Protein AF-A0AAU9HID8-F1 (afdb_monomer_lite)

Secondary structure (DSSP, 8-state):
--GGGS--EEEEEEEEE---HHHHHHHHHHHHHHHHTTTEEEEEEE-SSEEEEEEEESSTT----HHHHHHHHHHHHT-TTEEEEEEPPPEETTT--

Structure (mmCIF, N/CA/C/O backbone):
data_AF-A0AAU9HID8-F1
#
_entry.id   AF-A0AAU9HID8-F1
#
loop_
_atom_site.group_PDB
_atom_site.id
_atom_site.type_symbol
_atom_site.label_atom_id
_atom_site.label_alt_id
_atom_site.label_comp_id
_atom_site.label_asym_id
_atom_site.label_entity_id
_atom_site.label_seq_id
_atom_site.pdbx_PDB_ins_code
_atom_site.Cartn_x
_atom_site.Cartn_y
_atom_site.Cartn_z
_atom_site.occupancy
_atom_site.B_iso_or_equiv
_atom_site.auth_seq_id
_atom_site.auth_comp_id
_atom_site.auth_asym_id
_atom_site.auth_atom_id
_atom_site.pdbx_PDB_model_num
ATOM 1 N N . MET A 1 1 ? -17.241 12.293 24.761 1.00 43.69 1 MET A N 1
ATOM 2 C CA . MET A 1 1 ? -17.291 11.557 23.482 1.00 43.69 1 MET A CA 1
ATOM 3 C C . MET A 1 1 ? -15.945 10.889 23.326 1.00 43.69 1 MET A C 1
ATOM 5 O O . MET A 1 1 ? -14.950 11.601 23.320 1.00 43.69 1 MET A O 1
ATOM 9 N N . TYR A 1 2 ? -15.912 9.558 23.352 1.00 49.06 2 TYR A N 1
ATOM 10 C CA . TYR A 1 2 ? -14.686 8.773 23.235 1.00 49.06 2 TYR A CA 1
ATOM 11 C C . TYR A 1 2 ? -14.239 8.806 21.768 1.00 49.06 2 TYR A C 1
ATOM 13 O O . TYR A 1 2 ? -14.894 8.223 20.912 1.00 49.06 2 TYR A O 1
ATOM 21 N N . LEU A 1 3 ? -13.184 9.570 21.476 1.00 51.88 3 LEU A N 1
ATOM 22 C CA . LEU A 1 3 ? -12.608 9.711 20.130 1.00 51.88 3 LEU A CA 1
ATOM 23 C C . LEU A 1 3 ? -12.064 8.377 19.579 1.00 51.88 3 LEU A C 1
ATOM 25 O O . LEU A 1 3 ? -11.998 8.205 18.368 1.00 51.88 3 LEU A O 1
ATOM 29 N N . ASP A 1 4 ? -11.775 7.414 20.456 1.00 53.97 4 ASP A N 1
ATOM 30 C CA . ASP A 1 4 ? -11.190 6.118 20.093 1.00 53.97 4 ASP A CA 1
ATOM 31 C C . ASP A 1 4 ? -12.179 5.127 19.446 1.00 53.97 4 ASP A C 1
ATOM 33 O O . ASP A 1 4 ? -11.760 4.105 18.914 1.00 53.97 4 ASP A O 1
ATOM 37 N N . GLU A 1 5 ? -13.491 5.397 19.468 1.00 52.62 5 GLU A N 1
ATOM 38 C CA . GLU A 1 5 ? -14.509 4.476 18.922 1.00 52.62 5 GLU A CA 1
ATOM 39 C C . GLU A 1 5 ? -14.760 4.646 17.411 1.00 52.62 5 GLU A C 1
ATOM 41 O O . GLU A 1 5 ? -15.468 3.839 16.808 1.00 52.62 5 GLU A O 1
ATOM 46 N N . PHE A 1 6 ? -14.176 5.676 16.783 1.00 61.47 6 PHE A N 1
ATOM 47 C CA . PHE A 1 6 ? -14.397 6.002 15.365 1.00 61.47 6 PHE A CA 1
ATOM 48 C C . PHE A 1 6 ? -13.109 6.236 14.562 1.00 61.47 6 PHE A C 1
ATOM 50 O O . PHE A 1 6 ? -13.192 6.560 13.375 1.00 61.47 6 PHE A O 1
ATOM 57 N N . ALA A 1 7 ? -11.937 6.081 15.183 1.00 69.19 7 ALA A N 1
ATOM 58 C CA . ALA A 1 7 ? -10.659 6.217 14.496 1.00 69.19 7 ALA A CA 1
ATOM 59 C C . ALA A 1 7 ? -10.498 5.089 13.464 1.00 69.19 7 ALA A C 1
ATOM 61 O O . ALA A 1 7 ? -10.507 3.902 13.799 1.00 69.19 7 ALA A O 1
ATOM 62 N N . ILE A 1 8 ? -10.357 5.464 12.193 1.00 83.38 8 ILE A N 1
ATOM 63 C CA . ILE A 1 8 ? -9.995 4.539 11.119 1.00 83.38 8 ILE A CA 1
ATOM 64 C C . ILE A 1 8 ? -8.484 4.622 11.005 1.00 83.38 8 ILE A C 1
ATOM 66 O O . ILE A 1 8 ? -7.960 5.616 10.510 1.00 83.38 8 ILE A O 1
ATOM 70 N N . LEU A 1 9 ? -7.775 3.606 11.487 1.00 91.56 9 LEU A N 1
ATOM 71 C CA . LEU A 1 9 ? -6.326 3.583 11.363 1.00 91.56 9 LEU A CA 1
ATOM 72 C C . LEU A 1 9 ? -5.928 3.115 9.965 1.00 91.56 9 LEU A C 1
ATOM 74 O O . LEU A 1 9 ? -6.445 2.124 9.441 1.00 91.56 9 LEU A O 1
ATOM 78 N N . GLY A 1 10 ? -4.976 3.826 9.384 1.00 94.06 10 GLY A N 1
ATOM 79 C CA . GLY A 1 10 ? -4.290 3.461 8.156 1.00 94.06 10 GLY A CA 1
ATOM 80 C C . GLY A 1 10 ? -2.793 3.668 8.302 1.00 94.06 10 GLY A C 1
ATOM 81 O O . GLY A 1 10 ? -2.301 3.983 9.383 1.00 94.06 10 GLY A O 1
ATOM 82 N N . PHE A 1 11 ? -2.055 3.468 7.225 1.00 96.00 11 PHE A N 1
ATOM 83 C CA . PHE A 1 11 ? -0.627 3.749 7.175 1.00 96.00 11 PHE A CA 1
ATOM 84 C C . PHE A 1 11 ? -0.245 4.261 5.795 1.00 96.00 11 PHE A C 1
ATOM 86 O O . PHE A 1 11 ? -0.886 3.956 4.790 1.00 96.00 11 PHE A O 1
ATOM 93 N N . GLU A 1 12 ? 0.832 5.025 5.758 1.00 96.50 12 GLU A N 1
ATOM 94 C CA . GLU A 1 12 ? 1.420 5.536 4.531 1.00 96.50 12 GLU A CA 1
ATOM 95 C C . GLU A 1 12 ? 2.543 4.620 4.080 1.00 96.50 12 GLU A C 1
ATOM 97 O O . GLU A 1 12 ? 3.240 4.013 4.897 1.00 96.50 12 GLU A O 1
ATOM 102 N N . PHE A 1 13 ? 2.774 4.583 2.777 1.00 97.44 13 PHE A N 1
ATOM 103 C CA . PHE A 1 13 ? 4.033 4.112 2.235 1.00 97.44 13 PHE A CA 1
ATOM 104 C C . PHE A 1 13 ? 4.551 5.066 1.166 1.00 97.44 13 PHE A C 1
ATOM 106 O O . PHE A 1 13 ? 3.790 5.760 0.487 1.00 97.44 13 PHE A O 1
ATOM 113 N N . THR A 1 14 ? 5.868 5.062 1.004 1.00 97.94 14 THR A N 1
ATOM 114 C CA . THR A 1 14 ? 6.560 5.696 -0.112 1.00 97.94 14 THR A CA 1
ATOM 115 C C . THR A 1 14 ? 7.657 4.765 -0.608 1.00 97.94 14 THR A C 1
ATOM 117 O O . THR A 1 14 ? 8.274 4.030 0.167 1.00 97.94 14 THR A O 1
ATOM 120 N N . CYS A 1 15 ? 7.894 4.761 -1.913 1.00 97.69 15 CYS A N 1
ATOM 121 C CA . CYS A 1 15 ? 9.017 4.061 -2.510 1.00 97.69 15 CYS A CA 1
ATOM 122 C C . CYS A 1 15 ? 9.472 4.748 -3.797 1.00 97.69 15 CYS A C 1
ATOM 124 O O . CYS A 1 15 ? 8.740 5.513 -4.431 1.00 97.69 15 CYS A O 1
ATOM 126 N N . ASN A 1 16 ? 10.705 4.447 -4.183 1.00 98.12 16 ASN A N 1
ATOM 127 C CA . ASN A 1 16 ? 11.233 4.775 -5.492 1.00 98.12 16 ASN A CA 1
ATOM 128 C C . ASN A 1 16 ? 10.998 3.602 -6.438 1.00 98.12 16 ASN A C 1
ATOM 130 O O . ASN A 1 16 ? 11.151 2.440 -6.053 1.00 98.12 16 ASN A O 1
ATOM 134 N N . LEU A 1 17 ? 10.713 3.932 -7.689 1.00 96.25 17 LEU A N 1
ATOM 135 C CA . LEU A 1 17 ? 10.529 2.996 -8.782 1.00 96.25 17 LEU A CA 1
ATOM 136 C C . LEU A 1 17 ? 11.625 3.199 -9.829 1.00 96.25 17 LEU A C 1
ATOM 138 O O . LEU A 1 17 ? 12.137 4.300 -10.031 1.00 96.25 17 LEU A O 1
ATOM 14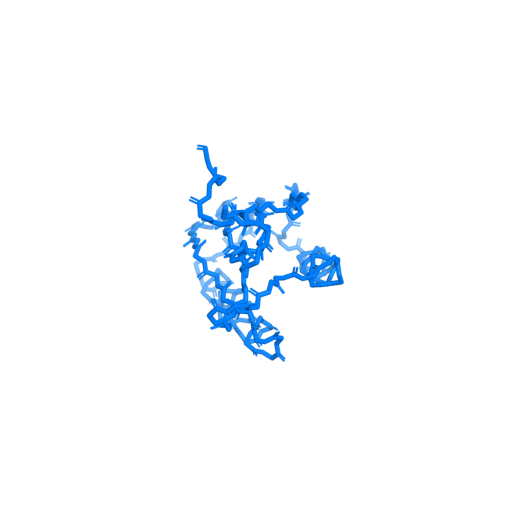2 N N . ASN A 1 18 ? 12.000 2.111 -10.483 1.00 96.00 18 ASN A N 1
ATOM 143 C CA . ASN A 1 18 ? 12.765 2.127 -11.7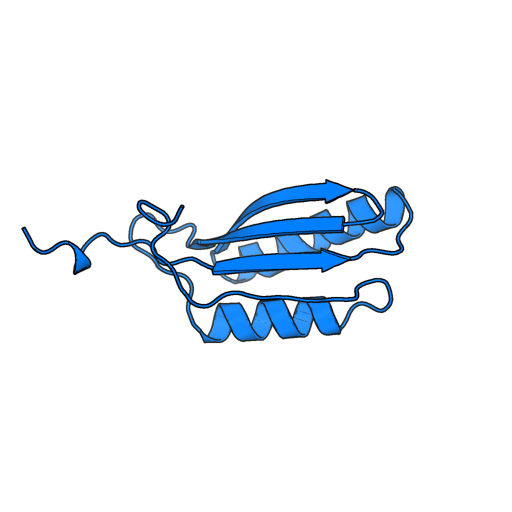21 1.00 96.00 18 ASN A CA 1
ATOM 144 C C . ASN A 1 18 ? 12.050 1.224 -12.725 1.00 96.00 18 ASN A C 1
ATOM 146 O O . ASN A 1 18 ? 12.513 0.125 -13.023 1.00 96.00 18 ASN A O 1
ATOM 150 N N . ALA A 1 19 ? 10.874 1.675 -13.149 1.00 93.38 19 ALA A N 1
ATOM 151 C CA . ALA A 1 19 ? 9.941 0.925 -13.975 1.00 93.38 19 ALA A CA 1
ATOM 152 C C . ALA A 1 19 ? 9.631 1.692 -15.268 1.00 93.38 19 ALA A C 1
ATOM 154 O O . ALA A 1 19 ? 9.779 2.910 -15.347 1.00 93.38 19 ALA A O 1
ATOM 155 N N . THR A 1 20 ? 9.201 0.975 -16.2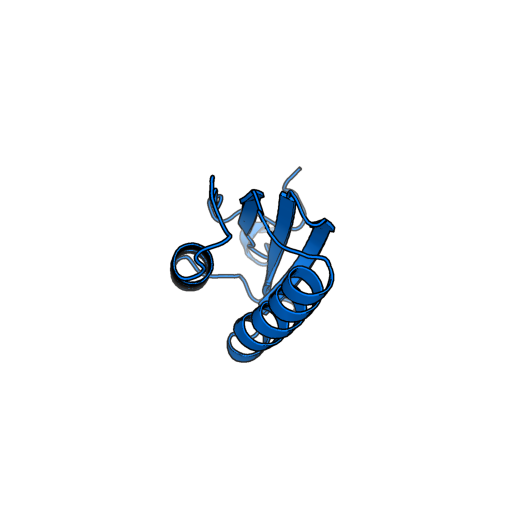94 1.00 95.88 20 THR A N 1
ATOM 156 C CA . THR A 1 20 ? 8.536 1.531 -17.475 1.00 95.88 20 THR A CA 1
ATOM 157 C C . THR A 1 20 ? 7.069 1.848 -17.172 1.00 95.88 20 THR A C 1
ATOM 159 O O . THR A 1 20 ? 6.523 1.378 -16.177 1.00 95.88 20 THR A O 1
ATOM 162 N N . GLU A 1 21 ? 6.399 2.607 -18.045 1.00 94.62 21 GLU A N 1
ATOM 163 C CA . GLU A 1 21 ? 4.965 2.913 -17.886 1.00 94.62 21 GLU A CA 1
ATOM 164 C C . GLU A 1 21 ? 4.116 1.635 -17.802 1.00 94.62 21 GLU A C 1
ATOM 166 O O . GLU A 1 21 ? 3.285 1.505 -16.912 1.00 94.62 21 GLU A O 1
ATOM 171 N N . ALA A 1 22 ? 4.400 0.642 -18.651 1.00 95.31 22 ALA A N 1
ATOM 172 C CA . ALA A 1 22 ? 3.692 -0.637 -18.635 1.00 95.31 22 ALA A CA 1
ATOM 173 C C . ALA A 1 22 ? 3.939 -1.448 -17.348 1.00 95.31 22 ALA A C 1
ATOM 175 O O . ALA A 1 22 ? 3.038 -2.122 -16.856 1.00 95.31 22 ALA A O 1
ATOM 176 N N . GLU A 1 23 ? 5.155 -1.396 -16.796 1.00 94.56 23 GLU A N 1
ATOM 177 C CA . GLU A 1 23 ? 5.468 -2.035 -15.512 1.00 94.56 23 GLU A CA 1
ATOM 178 C C . GLU A 1 23 ? 4.805 -1.306 -14.341 1.00 94.56 23 GLU A C 1
ATOM 180 O O . GLU A 1 23 ? 4.387 -1.955 -13.386 1.00 94.56 23 GLU A O 1
ATOM 185 N N . PHE A 1 24 ? 4.677 0.022 -14.415 1.00 95.12 24 PHE A N 1
ATOM 186 C CA . PHE A 1 24 ? 3.954 0.804 -13.417 1.00 95.12 24 PHE A CA 1
ATOM 187 C C . PHE A 1 24 ? 2.454 0.491 -13.432 1.00 95.12 24 PHE A C 1
ATOM 189 O O . PHE A 1 24 ? 1.889 0.229 -12.373 1.00 95.12 24 PHE A O 1
ATOM 196 N N . ASP A 1 25 ? 1.827 0.433 -14.609 1.00 95.56 25 ASP A N 1
ATOM 197 C CA . ASP A 1 25 ? 0.417 0.048 -14.742 1.00 95.56 25 ASP A CA 1
ATOM 198 C C . ASP A 1 25 ? 0.170 -1.359 -14.171 1.00 95.56 25 ASP A C 1
ATOM 200 O O . ASP A 1 25 ? -0.738 -1.558 -13.363 1.00 95.56 25 ASP A O 1
ATOM 204 N N . LEU A 1 26 ? 1.042 -2.323 -14.500 1.00 95.81 26 LEU A N 1
ATOM 205 C CA . LEU A 1 26 ? 0.974 -3.677 -13.946 1.00 95.81 26 LEU A CA 1
ATOM 206 C C . LEU A 1 26 ? 1.143 -3.680 -12.418 1.00 95.81 26 LEU A C 1
ATOM 208 O O . LEU A 1 26 ? 0.425 -4.390 -11.717 1.00 95.81 26 LEU A O 1
ATOM 212 N N . LEU A 1 27 ? 2.080 -2.888 -11.889 1.00 95.31 27 LEU A N 1
ATOM 213 C CA . LEU A 1 27 ? 2.306 -2.768 -10.450 1.00 95.31 27 LEU A CA 1
ATOM 214 C C . LEU A 1 27 ? 1.056 -2.250 -9.726 1.00 95.31 27 LEU A C 1
ATOM 216 O O . LEU A 1 27 ? 0.737 -2.745 -8.642 1.00 95.31 27 LEU A O 1
ATOM 220 N N . LEU A 1 28 ? 0.353 -1.271 -10.309 1.00 95.31 28 LEU A N 1
ATOM 221 C CA . LEU A 1 28 ? -0.896 -0.748 -9.756 1.00 95.31 28 LEU A CA 1
ATOM 222 C C . LEU A 1 28 ? -1.982 -1.827 -9.724 1.00 95.31 28 LEU A C 1
ATOM 224 O O . LEU A 1 28 ? -2.605 -2.017 -8.679 1.00 95.31 28 LEU A O 1
ATOM 228 N N . ASP A 1 29 ? -2.166 -2.568 -10.817 1.00 96.69 29 ASP A N 1
ATOM 229 C CA . ASP A 1 29 ? -3.138 -3.664 -10.887 1.00 96.69 29 ASP A CA 1
ATOM 230 C C . ASP A 1 29 ? -2.838 -4.759 -9.849 1.00 96.69 29 ASP A C 1
ATOM 232 O O . ASP A 1 29 ? -3.722 -5.180 -9.095 1.00 96.69 29 ASP A O 1
ATOM 236 N N . GLU A 1 30 ? -1.573 -5.180 -9.742 1.00 96.50 30 GLU A N 1
ATOM 237 C CA . GLU A 1 30 ? -1.142 -6.182 -8.763 1.00 96.50 30 GLU A CA 1
ATOM 238 C C . GLU A 1 30 ? -1.324 -5.701 -7.317 1.00 96.50 30 GLU A C 1
ATOM 240 O O . GLU A 1 30 ? -1.698 -6.490 -6.441 1.00 96.50 30 GLU A O 1
ATOM 245 N N . LEU A 1 31 ? -1.063 -4.418 -7.046 1.00 96.06 31 LEU A N 1
ATOM 246 C CA . LEU A 1 31 ? -1.278 -3.845 -5.722 1.00 96.06 31 LEU A CA 1
ATOM 247 C C . LEU A 1 31 ? -2.764 -3.818 -5.370 1.00 96.06 31 LEU A C 1
ATOM 249 O O . LEU A 1 31 ? -3.122 -4.210 -4.259 1.00 96.06 31 LEU A O 1
ATOM 253 N N . LEU A 1 32 ? -3.622 -3.378 -6.294 1.00 95.75 32 LEU A N 1
ATOM 254 C CA . LEU A 1 32 ? -5.070 -3.339 -6.090 1.00 95.75 32 LEU A CA 1
ATOM 255 C C . LEU A 1 32 ? -5.620 -4.737 -5.782 1.00 95.75 32 LEU A C 1
ATOM 257 O O . LEU A 1 32 ? -6.382 -4.901 -4.827 1.00 95.75 32 LEU A O 1
ATOM 261 N N . GLU A 1 33 ? -5.173 -5.762 -6.512 1.00 97.12 33 GLU A N 1
ATOM 262 C CA . GLU A 1 33 ? -5.548 -7.149 -6.227 1.00 97.12 33 GLU A CA 1
ATOM 263 C C . GLU A 1 33 ? -5.024 -7.620 -4.856 1.00 97.12 33 GLU A C 1
ATOM 265 O O . GLU A 1 33 ? -5.729 -8.312 -4.110 1.00 97.12 33 GLU A O 1
ATOM 270 N N . PHE A 1 34 ? -3.792 -7.249 -4.497 1.00 96.25 34 PHE A N 1
ATOM 271 C CA . PHE A 1 34 ? -3.182 -7.610 -3.217 1.00 96.25 34 PHE A CA 1
ATOM 272 C C . PHE A 1 34 ? -3.942 -7.025 -2.018 1.00 96.25 34 PHE A C 1
ATOM 274 O O . PHE A 1 34 ? -4.196 -7.744 -1.045 1.00 96.25 34 PHE A O 1
ATOM 281 N N . ILE A 1 35 ? -4.323 -5.746 -2.077 1.00 95.00 35 ILE A N 1
ATOM 282 C CA . ILE A 1 35 ? -5.004 -5.063 -0.968 1.00 95.00 35 ILE A CA 1
ATOM 283 C C . ILE A 1 35 ? -6.500 -5.409 -0.890 1.00 95.00 35 ILE A C 1
ATOM 285 O O . ILE A 1 35 ? -7.036 -5.515 0.217 1.00 95.00 35 ILE A O 1
ATOM 289 N N . ASP A 1 36 ? -7.173 -5.682 -2.015 1.00 93.62 36 ASP A N 1
ATOM 290 C CA . ASP A 1 36 ? -8.598 -6.055 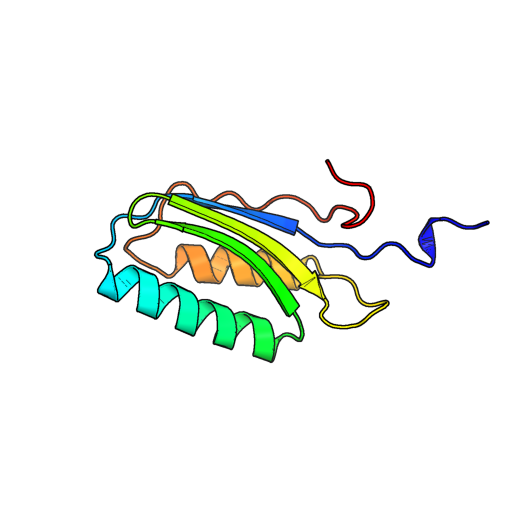-2.014 1.00 93.62 36 ASP A CA 1
ATOM 291 C C . ASP A 1 36 ? -8.838 -7.405 -1.316 1.00 93.62 36 ASP A C 1
ATOM 293 O O . ASP A 1 36 ? -9.755 -7.553 -0.495 1.00 93.62 36 ASP A O 1
ATOM 297 N N . LYS A 1 37 ? -7.931 -8.375 -1.518 1.00 94.94 37 LYS A N 1
ATOM 298 C CA . LYS A 1 37 ? -7.935 -9.660 -0.789 1.00 94.94 37 LYS A CA 1
ATOM 299 C C . LYS A 1 37 ? -7.865 -9.481 0.732 1.00 94.94 37 LYS A C 1
ATOM 301 O O . LYS A 1 37 ? -8.302 -10.364 1.469 1.00 94.94 37 LYS A O 1
ATOM 306 N N . ARG A 1 38 ? -7.361 -8.336 1.200 1.00 93.81 38 ARG A N 1
ATOM 307 C CA . ARG A 1 38 ? -7.206 -7.970 2.616 1.00 93.81 38 ARG A CA 1
ATOM 308 C C . ARG A 1 38 ? -8.297 -7.036 3.130 1.00 93.81 38 ARG A C 1
ATOM 310 O O . ARG A 1 38 ? -8.263 -6.659 4.295 1.00 93.81 38 ARG A O 1
ATOM 317 N N . LYS A 1 39 ? -9.283 -6.680 2.296 1.00 94.62 39 LYS A N 1
ATOM 318 C CA . LYS A 1 39 ? -10.319 -5.687 2.633 1.00 94.62 39 LYS A CA 1
ATOM 319 C C . LYS A 1 39 ? -9.708 -4.334 3.012 1.00 94.62 39 LYS A C 1
ATOM 321 O O . LYS A 1 39 ? -10.159 -3.661 3.945 1.00 94.62 39 LYS A O 1
ATOM 326 N N . LEU A 1 40 ? -8.688 -3.942 2.258 1.00 95.25 40 LEU A N 1
ATOM 327 C CA . LEU A 1 40 ? -8.032 -2.646 2.345 1.00 95.25 40 LEU A CA 1
ATOM 328 C C . LEU A 1 40 ? -8.304 -1.836 1.072 1.00 95.25 40 LEU A C 1
ATOM 330 O O . LEU A 1 40 ? -8.541 -2.398 0.005 1.00 95.25 40 LEU A O 1
ATOM 334 N N . CYS A 1 41 ? -8.273 -0.516 1.191 1.00 94.00 41 CYS A N 1
ATOM 335 C CA . CYS A 1 41 ? -8.259 0.416 0.073 1.00 94.00 41 CYS A CA 1
ATOM 336 C C . CYS A 1 41 ? -7.017 1.296 0.146 1.00 94.00 41 CYS A C 1
ATOM 338 O O . CYS A 1 41 ? -6.385 1.428 1.194 1.00 94.00 41 CYS A O 1
ATOM 340 N N . ILE A 1 42 ? -6.686 1.900 -0.991 1.00 94.44 42 ILE A N 1
ATOM 341 C CA . ILE A 1 42 ? -5.568 2.819 -1.139 1.00 94.44 42 ILE A CA 1
ATOM 342 C C . ILE A 1 42 ? -6.053 4.130 -1.755 1.00 94.44 42 ILE A C 1
ATOM 344 O O . ILE A 1 42 ? -6.846 4.128 -2.697 1.00 94.44 42 ILE A O 1
ATOM 348 N N . ALA A 1 43 ? -5.539 5.242 -1.244 1.00 93.38 43 ALA A N 1
ATOM 349 C CA . ALA A 1 43 ? -5.526 6.522 -1.936 1.00 93.38 43 ALA A CA 1
ATOM 350 C C . ALA A 1 43 ? -4.065 6.921 -2.139 1.00 93.38 43 ALA A C 1
ATOM 352 O O . ALA A 1 43 ? -3.302 6.991 -1.180 1.00 93.38 43 ALA A O 1
ATOM 353 N N . GLY A 1 44 ? -3.646 7.140 -3.378 1.00 91.94 44 GLY A N 1
ATOM 354 C CA . GLY A 1 44 ? -2.238 7.354 -3.679 1.00 91.94 44 GLY A CA 1
ATOM 355 C C . GLY A 1 44 ? -2.002 7.692 -5.138 1.00 91.94 44 GLY A C 1
ATOM 356 O O . GLY A 1 44 ? -2.943 7.809 -5.924 1.00 91.94 44 GLY A O 1
ATOM 357 N N . GLY A 1 45 ? -0.735 7.859 -5.485 1.00 92.31 45 GLY A N 1
ATOM 358 C CA . GLY A 1 45 ? -0.313 8.214 -6.827 1.00 92.31 45 GLY A CA 1
ATOM 359 C C . GLY A 1 45 ? 1.193 8.105 -6.984 1.00 92.31 45 GLY A C 1
ATOM 360 O O . GLY A 1 45 ? 1.947 8.030 -6.013 1.00 92.31 45 GLY A O 1
ATOM 361 N N . GLY A 1 46 ? 1.630 8.070 -8.232 1.00 93.94 46 GLY A N 1
ATOM 362 C CA . GLY A 1 46 ? 3.031 7.921 -8.570 1.00 93.94 46 GLY A CA 1
ATOM 363 C C . GLY A 1 46 ? 3.265 8.007 -10.064 1.00 93.94 46 GLY A C 1
ATOM 364 O O . GLY A 1 46 ? 2.346 8.266 -10.841 1.00 93.94 46 GLY A O 1
ATOM 365 N N . ASP A 1 47 ? 4.513 7.777 -10.433 1.00 94.50 47 ASP A N 1
ATOM 366 C CA . ASP A 1 47 ? 4.993 7.649 -11.795 1.00 94.50 47 ASP A CA 1
ATOM 367 C C . ASP A 1 47 ? 6.086 6.567 -11.864 1.00 94.50 47 ASP A C 1
ATOM 369 O O . ASP A 1 47 ? 6.354 5.850 -10.903 1.00 94.50 47 ASP A O 1
ATOM 373 N N . CYS A 1 48 ? 6.769 6.464 -13.002 1.00 95.25 48 CYS A N 1
ATOM 374 C CA . CYS A 1 48 ? 7.854 5.505 -13.232 1.00 95.25 48 CYS A CA 1
ATOM 375 C C . CYS A 1 48 ? 9.058 5.628 -12.266 1.00 95.25 48 CYS A C 1
ATOM 377 O O . CYS A 1 48 ? 9.961 4.789 -12.314 1.00 95.25 48 CYS A O 1
ATOM 379 N N . LYS A 1 49 ? 9.117 6.678 -11.432 1.00 96.88 49 LYS A N 1
ATOM 380 C CA . LYS A 1 49 ? 10.226 6.996 -10.520 1.00 96.88 49 LYS A CA 1
ATOM 381 C C . LYS A 1 49 ? 9.843 6.967 -9.050 1.00 96.88 49 LYS A C 1
ATOM 383 O O . LYS A 1 49 ? 10.713 6.711 -8.215 1.00 96.88 49 LYS A O 1
ATOM 388 N N . SER A 1 50 ? 8.597 7.259 -8.703 1.00 96.62 50 SER A N 1
ATOM 389 C CA . SER A 1 50 ? 8.153 7.252 -7.312 1.00 96.62 50 SER A CA 1
ATOM 390 C C . SER A 1 50 ? 6.701 6.842 -7.179 1.00 96.62 50 SER A C 1
ATOM 392 O O . SER A 1 50 ? 5.879 7.090 -8.055 1.00 96.62 50 SER A O 1
ATOM 394 N N . PHE A 1 51 ? 6.380 6.224 -6.050 1.00 97.31 51 PHE A N 1
ATOM 395 C CA . PHE A 1 51 ? 5.018 5.837 -5.739 1.00 97.31 51 PHE A CA 1
ATOM 396 C C . PHE A 1 51 ? 4.750 5.986 -4.250 1.00 97.31 51 PHE A C 1
ATOM 398 O O . PHE A 1 51 ? 5.573 5.621 -3.406 1.00 97.31 51 PHE A O 1
ATOM 405 N N . SER A 1 52 ? 3.601 6.568 -3.928 1.00 97.12 52 SER A N 1
ATOM 406 C CA . SER A 1 52 ? 3.162 6.761 -2.558 1.00 97.12 52 SER A CA 1
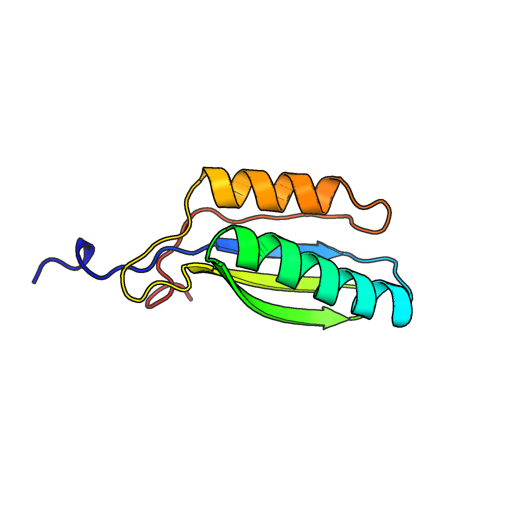ATOM 407 C C . SER A 1 52 ? 1.667 6.543 -2.425 1.00 97.12 52 SER A C 1
ATOM 409 O O . SER A 1 52 ? 0.886 6.731 -3.362 1.00 97.12 52 SER A O 1
ATOM 411 N N . GLY A 1 53 ? 1.253 6.157 -1.227 1.00 95.81 53 GLY A N 1
ATOM 412 C CA . GLY A 1 53 ? -0.154 5.995 -0.930 1.00 95.81 53 GLY A CA 1
ATOM 413 C C . GLY A 1 53 ? -0.427 5.834 0.549 1.00 95.81 53 GLY A C 1
ATOM 414 O O . GLY A 1 53 ? 0.449 5.488 1.339 1.00 95.81 53 GLY A O 1
ATOM 415 N N . PHE A 1 54 ? -1.680 6.079 0.893 1.00 95.75 54 PHE A N 1
ATOM 416 C CA . PHE A 1 54 ? -2.263 5.823 2.191 1.00 95.75 54 PHE A CA 1
ATOM 417 C C . PHE A 1 54 ? -3.190 4.616 2.079 1.00 95.75 54 PHE A C 1
ATOM 419 O O . PHE A 1 54 ? -4.084 4.601 1.229 1.00 95.75 54 PHE A O 1
ATOM 426 N N . ILE A 1 55 ? -2.979 3.609 2.923 1.00 95.31 55 ILE A N 1
ATOM 427 C CA . ILE A 1 55 ? -3.764 2.375 2.959 1.00 95.31 55 ILE A CA 1
ATOM 428 C C . ILE A 1 55 ? -4.581 2.334 4.247 1.00 95.31 55 ILE A C 1
ATOM 430 O O . ILE A 1 55 ? -4.036 2.477 5.341 1.00 95.31 55 ILE A O 1
ATOM 434 N N . CYS A 1 56 ? -5.882 2.083 4.131 1.00 93.69 56 CYS A N 1
ATOM 435 C CA . CYS A 1 56 ? -6.778 1.862 5.267 1.00 93.69 56 CYS A CA 1
ATOM 436 C C . CYS A 1 56 ? -7.811 0.770 4.961 1.00 93.69 56 CYS A C 1
ATOM 438 O O . CYS A 1 56 ? -7.791 0.158 3.896 1.00 93.69 56 CYS A O 1
ATOM 440 N N . SER A 1 57 ? -8.686 0.459 5.919 1.00 92.12 57 SER A N 1
ATOM 441 C CA . SER A 1 57 ? -9.726 -0.550 5.703 1.00 92.12 57 SER A CA 1
ATOM 442 C C . SER A 1 57 ? -10.833 -0.032 4.783 1.00 92.12 57 SER A C 1
ATOM 444 O O . SER A 1 57 ? -11.284 1.101 4.925 1.00 92.12 57 SER A O 1
ATOM 446 N N . VAL A 1 58 ? -11.364 -0.905 3.920 1.00 88.81 58 VAL A N 1
ATOM 447 C CA . VAL A 1 58 ? -12.616 -0.628 3.181 1.00 88.81 58 VAL A CA 1
ATOM 448 C C . VAL A 1 58 ? -13.835 -0.568 4.104 1.00 88.81 58 VAL A C 1
ATOM 450 O O . VAL A 1 58 ? -14.888 -0.052 3.729 1.00 88.81 58 VAL A O 1
ATOM 453 N N . ASN A 1 59 ? -13.730 -1.141 5.305 1.00 85.19 59 ASN A N 1
ATOM 454 C CA . ASN A 1 59 ? -14.826 -1.175 6.255 1.00 85.19 59 ASN A CA 1
ATOM 455 C C . ASN A 1 59 ? -14.950 0.183 6.944 1.00 85.19 59 ASN A C 1
ATOM 457 O O . ASN A 1 59 ? -13.990 0.687 7.515 1.00 85.19 59 ASN A O 1
ATOM 461 N N . ARG A 1 60 ? -16.174 0.718 6.994 1.00 73.94 60 ARG A N 1
ATOM 462 C CA . ARG A 1 60 ? -16.493 2.036 7.573 1.00 73.94 60 ARG A CA 1
ATOM 463 C C . ARG A 1 60 ? -15.991 2.264 9.009 1.00 73.94 60 ARG A C 1
ATOM 465 O O . ARG A 1 60 ? -15.803 3.407 9.397 1.00 73.94 60 ARG A O 1
ATOM 472 N N . TYR A 1 61 ? -15.816 1.196 9.783 1.00 78.31 61 TYR A N 1
ATOM 473 C CA . TYR A 1 61 ? -15.300 1.228 11.159 1.00 78.31 61 TYR A CA 1
ATOM 474 C C . TYR A 1 61 ? -14.127 0.251 11.351 1.00 78.31 61 TYR A C 1
ATOM 476 O O . TYR A 1 61 ? -13.809 -0.138 12.471 1.00 78.31 61 TYR A O 1
ATOM 484 N N . GLY A 1 62 ? -13.532 -0.220 10.250 1.00 82.94 62 GLY A N 1
ATOM 485 C CA . GLY A 1 62 ? -12.359 -1.085 10.280 1.00 82.94 62 GLY A CA 1
ATOM 486 C C . GLY A 1 62 ? -11.079 -0.264 10.247 1.00 82.94 62 GLY A C 1
ATOM 487 O O . GLY A 1 62 ? -11.045 0.830 9.699 1.00 82.94 62 GLY A O 1
ATOM 488 N N . SER A 1 63 ? -10.015 -0.824 10.803 1.00 90.94 63 SER A N 1
ATOM 489 C CA . SER A 1 63 ? -8.670 -0.257 10.768 1.00 90.94 63 SER A CA 1
ATOM 490 C C . SER A 1 63 ? -7.731 -1.222 10.058 1.00 90.94 63 SER A C 1
ATOM 492 O O . SER A 1 63 ? -7.907 -2.437 10.162 1.00 90.94 63 SER A O 1
ATOM 494 N N . ALA A 1 64 ? -6.726 -0.693 9.367 1.00 93.62 64 ALA A N 1
ATOM 495 C CA . ALA A 1 64 ? -5.585 -1.495 8.960 1.00 93.62 64 ALA A CA 1
ATOM 496 C C . ALA A 1 64 ? -4.824 -1.985 10.201 1.00 93.62 64 ALA A C 1
ATOM 498 O O . ALA A 1 64 ? -4.786 -1.319 11.239 1.00 93.62 64 ALA A O 1
ATOM 499 N N . THR A 1 65 ? -4.213 -3.160 10.103 1.00 94.94 65 THR A N 1
ATOM 500 C CA . THR A 1 65 ? -3.473 -3.773 11.209 1.00 94.94 65 THR A CA 1
ATOM 501 C C . THR A 1 65 ? -1.960 -3.640 11.028 1.00 94.94 65 THR A C 1
ATOM 503 O O . THR A 1 65 ? -1.450 -3.366 9.943 1.00 94.94 65 THR A O 1
ATOM 506 N N . ASN A 1 66 ? -1.199 -3.894 12.099 1.00 95.81 66 ASN A N 1
ATOM 507 C CA . ASN A 1 66 ? 0.261 -4.005 11.995 1.00 95.81 66 ASN A CA 1
ATOM 508 C C . ASN A 1 66 ? 0.694 -5.171 11.084 1.00 95.81 66 ASN A C 1
ATOM 510 O O . ASN A 1 66 ? 1.777 -5.104 10.508 1.00 95.81 66 ASN A O 1
ATOM 514 N N . GLN A 1 67 ? -0.135 -6.215 10.949 1.00 96.44 67 GLN A N 1
ATOM 515 C CA . GLN A 1 67 ? 0.123 -7.310 10.015 1.00 96.44 67 GLN A CA 1
ATOM 516 C C . GLN A 1 67 ? -0.048 -6.839 8.569 1.00 96.44 67 GLN A C 1
ATOM 518 O O . GLN A 1 67 ? 0.815 -7.119 7.746 1.00 96.44 67 GLN A O 1
ATOM 523 N N . ASP A 1 68 ? -1.096 -6.064 8.276 1.00 96.69 68 ASP A N 1
ATOM 524 C CA . ASP A 1 68 ? -1.294 -5.478 6.944 1.00 96.69 68 ASP A CA 1
ATOM 525 C C . ASP A 1 68 ? -0.118 -4.585 6.548 1.00 96.69 68 ASP A C 1
ATOM 527 O O . ASP A 1 68 ? 0.372 -4.668 5.422 1.00 96.69 68 ASP A O 1
ATOM 531 N N . ARG A 1 69 ? 0.394 -3.792 7.499 1.00 97.19 69 ARG A N 1
ATOM 532 C CA . ARG A 1 69 ? 1.603 -2.989 7.298 1.00 97.19 69 ARG A CA 1
ATOM 533 C C . ARG A 1 69 ? 2.806 -3.853 6.918 1.00 97.19 69 ARG A C 1
ATOM 535 O O . ARG A 1 69 ? 3.479 -3.568 5.930 1.00 97.19 69 ARG A O 1
ATOM 542 N N . ALA A 1 70 ? 3.081 -4.893 7.706 1.00 97.56 70 ALA A N 1
ATOM 543 C CA . ALA A 1 70 ? 4.212 -5.787 7.471 1.00 97.56 70 ALA A CA 1
ATOM 544 C C . ALA A 1 70 ? 4.087 -6.528 6.130 1.00 97.56 70 ALA A C 1
ATOM 546 O O . ALA A 1 70 ? 5.074 -6.687 5.414 1.00 97.56 70 ALA A O 1
ATOM 547 N N . ASP A 1 71 ? 2.871 -6.930 5.767 1.00 97.75 71 ASP A N 1
ATOM 548 C CA . ASP A 1 71 ? 2.592 -7.631 4.520 1.00 97.75 71 ASP A CA 1
ATOM 549 C C . ASP A 1 71 ? 2.762 -6.713 3.299 1.00 97.75 71 ASP A C 1
ATOM 551 O O . ASP A 1 71 ? 3.325 -7.151 2.296 1.00 97.75 71 ASP A O 1
ATOM 555 N N . VAL A 1 72 ? 2.337 -5.444 3.377 1.00 97.00 72 VAL A N 1
ATOM 556 C CA . VAL A 1 72 ? 2.596 -4.446 2.322 1.00 97.00 72 VAL A CA 1
ATOM 557 C C . VAL A 1 72 ? 4.090 -4.167 2.194 1.00 97.00 72 VAL A C 1
ATOM 559 O O . VAL A 1 72 ? 4.619 -4.158 1.085 1.00 97.00 72 VAL A O 1
ATOM 562 N N . GLU A 1 73 ? 4.798 -3.988 3.310 1.00 97.69 73 GLU A N 1
ATOM 563 C CA . GLU A 1 73 ? 6.244 -3.760 3.285 1.00 97.69 73 GLU A CA 1
ATOM 564 C C . GLU A 1 73 ? 6.992 -4.938 2.642 1.00 97.69 73 GLU A C 1
ATOM 566 O O . GLU A 1 73 ? 7.888 -4.739 1.819 1.00 97.69 73 GLU A O 1
ATOM 571 N N . LEU A 1 74 ? 6.604 -6.171 2.978 1.00 97.88 74 LEU A N 1
ATOM 572 C CA . LEU A 1 74 ? 7.175 -7.378 2.387 1.00 97.88 74 LEU A CA 1
ATOM 573 C C . LEU A 1 74 ? 6.844 -7.492 0.894 1.00 97.88 74 LEU A C 1
ATOM 575 O O . LEU A 1 74 ? 7.719 -7.848 0.104 1.00 97.88 74 LEU A O 1
ATOM 579 N N . TRP A 1 75 ? 5.611 -7.166 0.500 1.00 97.44 75 TRP A N 1
ATOM 580 C CA . TRP A 1 75 ? 5.200 -7.166 -0.902 1.00 97.44 75 TRP A CA 1
ATOM 581 C C . TRP A 1 75 ? 6.020 -6.163 -1.720 1.00 97.44 75 TRP A C 1
ATOM 583 O O . TRP A 1 75 ? 6.583 -6.551 -2.742 1.00 97.44 75 TRP A O 1
ATOM 593 N N . LEU A 1 76 ? 6.194 -4.928 -1.233 1.00 96.75 76 LEU A N 1
ATOM 594 C CA . LEU A 1 76 ? 7.030 -3.911 -1.884 1.00 96.75 76 LEU A CA 1
ATOM 595 C C . LEU A 1 76 ? 8.487 -4.380 -2.013 1.00 96.75 76 LEU A C 1
ATOM 597 O O . LEU A 1 76 ? 9.090 -4.238 -3.072 1.00 96.75 76 LEU A O 1
ATOM 601 N N . LYS A 1 77 ? 9.039 -5.002 -0.962 1.00 96.69 77 LYS A N 1
ATOM 602 C CA . LYS A 1 77 ? 10.407 -5.556 -0.957 1.00 96.69 77 LYS A CA 1
ATOM 603 C C . LYS A 1 77 ? 10.596 -6.743 -1.904 1.00 96.69 77 LYS A C 1
ATOM 605 O O . LYS A 1 77 ? 11.731 -7.052 -2.252 1.00 96.69 77 LYS A O 1
ATOM 610 N N . SER A 1 78 ? 9.519 -7.421 -2.299 1.00 96.50 78 SER A N 1
ATOM 611 C CA . SER A 1 78 ? 9.585 -8.565 -3.218 1.00 96.50 78 SER A CA 1
ATOM 612 C C . SER A 1 78 ? 9.746 -8.168 -4.690 1.00 96.50 78 SER A C 1
ATOM 614 O O . SER A 1 78 ? 10.001 -9.030 -5.527 1.00 96.50 78 SER A O 1
ATOM 616 N N . LYS A 1 79 ? 9.592 -6.879 -5.017 1.00 94.00 79 LYS A N 1
ATOM 617 C CA . LYS A 1 79 ? 9.649 -6.357 -6.385 1.00 94.00 79 LYS A CA 1
ATOM 618 C C . LYS A 1 79 ? 11.041 -5.802 -6.686 1.00 94.00 79 LYS A C 1
ATOM 620 O O . LYS A 1 79 ? 11.511 -4.896 -6.006 1.00 94.00 79 LYS A O 1
ATOM 625 N N . GLU A 1 80 ? 11.688 -6.305 -7.736 1.00 91.94 80 GLU A N 1
ATOM 626 C CA . GLU A 1 80 ? 13.081 -5.950 -8.063 1.00 91.94 80 GLU A CA 1
ATOM 627 C C . GLU A 1 80 ? 13.277 -4.472 -8.450 1.00 91.94 80 GLU A C 1
ATOM 629 O O . GLU A 1 80 ? 14.340 -3.905 -8.210 1.00 91.94 80 GLU A O 1
ATOM 634 N N . HIS A 1 81 ? 12.255 -3.830 -9.023 1.00 92.25 81 HIS A N 1
ATOM 635 C CA . HIS A 1 81 ? 12.301 -2.436 -9.481 1.00 92.25 81 HIS A CA 1
ATOM 636 C C . HIS A 1 81 ? 11.903 -1.411 -8.403 1.00 92.25 81 HIS A C 1
ATOM 638 O O . HIS A 1 81 ? 11.797 -0.221 -8.708 1.00 92.25 81 HIS A O 1
ATOM 644 N N . ILE A 1 82 ? 11.680 -1.847 -7.156 1.00 96.50 82 ILE A N 1
ATOM 645 C CA . ILE A 1 82 ? 11.298 -0.982 -6.033 1.00 96.50 82 ILE A CA 1
ATOM 646 C C . ILE A 1 82 ? 12.484 -0.793 -5.085 1.00 96.50 82 ILE A C 1
ATOM 648 O O . ILE A 1 82 ? 13.181 -1.735 -4.718 1.00 96.50 82 ILE A O 1
ATOM 652 N N . SER A 1 83 ? 12.709 0.444 -4.648 1.00 97.00 83 SER A N 1
ATOM 653 C CA . SER A 1 83 ? 13.766 0.790 -3.691 1.00 97.00 83 SER A CA 1
ATOM 654 C C . SER A 1 83 ? 13.325 1.901 -2.738 1.00 97.00 83 SER A C 1
ATOM 656 O O . SER A 1 83 ? 12.254 2.478 -2.905 1.00 97.00 83 SER A O 1
ATOM 658 N N . ASN A 1 84 ? 14.137 2.201 -1.716 1.00 97.19 84 ASN A N 1
ATOM 659 C CA . ASN A 1 84 ? 13.864 3.257 -0.727 1.00 97.19 84 ASN A CA 1
ATOM 660 C C . ASN A 1 84 ? 12.460 3.168 -0.106 1.00 97.19 84 ASN A C 1
ATOM 662 O O . ASN A 1 84 ? 11.759 4.167 0.018 1.00 97.19 84 ASN A O 1
ATOM 666 N N . ILE A 1 85 ? 12.053 1.950 0.256 1.00 97.94 85 ILE A N 1
ATOM 667 C CA . ILE A 1 85 ? 10.733 1.676 0.822 1.00 97.94 85 ILE A CA 1
ATOM 668 C C . ILE A 1 85 ? 10.661 2.241 2.238 1.00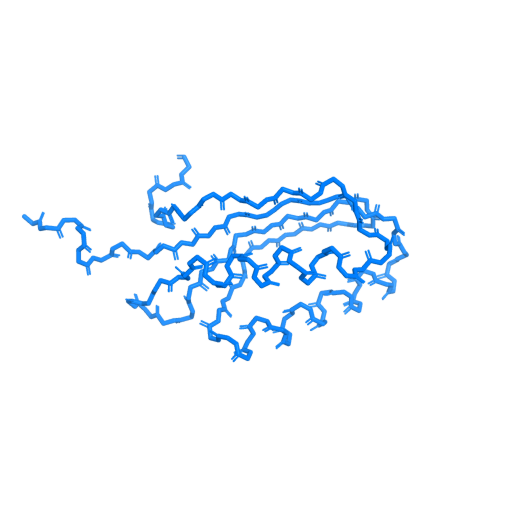 97.94 85 ILE A C 1
ATOM 670 O O . ILE A 1 85 ? 11.466 1.887 3.102 1.00 97.94 85 ILE A O 1
ATOM 674 N N . PHE A 1 86 ? 9.652 3.064 2.478 1.00 97.88 86 PHE A N 1
ATOM 675 C CA . PHE A 1 86 ? 9.231 3.510 3.794 1.00 97.88 86 PHE A CA 1
ATOM 676 C C . PHE A 1 86 ? 7.766 3.139 3.992 1.00 97.88 86 PHE A C 1
ATOM 678 O O . PHE A 1 86 ? 6.948 3.350 3.102 1.00 97.88 86 PHE A O 1
ATOM 685 N N . VAL A 1 87 ? 7.439 2.599 5.165 1.00 97.62 87 VAL A N 1
ATOM 686 C CA . VAL A 1 87 ? 6.062 2.324 5.580 1.00 97.62 87 VAL A CA 1
ATOM 687 C C . VAL A 1 87 ? 5.879 2.880 6.989 1.00 97.62 87 VAL A C 1
ATOM 689 O O . VAL A 1 87 ? 6.633 2.529 7.900 1.00 97.62 87 VAL A O 1
ATOM 692 N N . SER A 1 88 ? 4.923 3.790 7.163 1.00 96.44 88 SER A N 1
ATOM 693 C CA . SER A 1 88 ? 4.716 4.509 8.421 1.00 96.44 88 SER A CA 1
ATOM 694 C C . SER A 1 88 ? 4.001 3.652 9.468 1.00 96.44 88 SER A C 1
ATOM 696 O O . SER A 1 88 ? 3.493 2.567 9.187 1.00 96.44 88 SER A O 1
ATOM 698 N N . GLN A 1 89 ? 3.972 4.113 10.719 1.00 95.19 89 GLN A N 1
ATOM 699 C CA . GLN A 1 89 ? 3.154 3.473 11.753 1.00 95.19 89 GLN A CA 1
ATOM 700 C C . GLN A 1 89 ? 1.656 3.648 11.454 1.00 95.19 89 GLN A C 1
ATOM 702 O O . GLN A 1 89 ? 1.276 4.428 10.588 1.00 95.19 89 GLN A O 1
ATOM 707 N N . LEU A 1 90 ? 0.799 2.924 12.182 1.00 93.50 90 LEU A N 1
ATOM 708 C CA . LEU A 1 90 ? -0.640 3.157 12.077 1.00 93.50 90 LEU A CA 1
ATOM 709 C C . LEU A 1 90 ? -0.978 4.561 12.594 1.00 93.50 90 LEU A C 1
ATOM 711 O O . LEU A 1 90 ? -0.600 4.911 13.712 1.00 93.50 90 LEU A O 1
ATOM 715 N N . VAL A 1 91 ? -1.696 5.335 11.787 1.00 90.31 91 VAL A N 1
ATOM 716 C CA . VAL A 1 91 ? -2.146 6.699 12.081 1.00 90.31 91 VAL A CA 1
ATOM 717 C C . VAL A 1 91 ? -3.640 6.832 11.800 1.00 90.31 91 VAL A C 1
ATOM 719 O O . VAL A 1 91 ? -4.194 6.090 10.989 1.00 90.31 91 VAL A O 1
ATOM 722 N N . ASP A 1 92 ? -4.304 7.767 12.478 1.00 86.56 92 ASP A N 1
ATOM 723 C CA . ASP A 1 92 ? -5.722 8.054 12.246 1.00 86.56 92 ASP A CA 1
ATOM 724 C C . ASP A 1 92 ? -5.917 8.721 10.876 1.00 86.56 92 ASP A C 1
ATOM 726 O O . ASP A 1 92 ? -5.418 9.819 10.633 1.00 86.56 92 ASP A O 1
ATOM 730 N N . ALA A 1 93 ? -6.674 8.072 9.993 1.00 78.94 93 ALA A N 1
ATOM 731 C CA . ALA A 1 93 ? -6.963 8.539 8.642 1.00 78.94 93 ALA A CA 1
ATOM 732 C C . ALA A 1 93 ? -7.807 9.830 8.592 1.00 78.94 93 ALA A C 1
ATOM 734 O O . ALA A 1 93 ? -7.858 10.479 7.551 1.00 78.94 93 ALA A O 1
ATOM 735 N N . ASN A 1 94 ? -8.482 10.206 9.685 1.00 72.19 94 ASN A N 1
ATOM 736 C CA . ASN A 1 94 ? -9.332 11.400 9.762 1.00 72.19 94 ASN A CA 1
ATOM 737 C C . ASN A 1 94 ? -8.623 12.620 10.371 1.00 72.19 94 ASN A C 1
ATOM 739 O O . ASN A 1 94 ? -9.118 13.739 10.231 1.00 72.19 94 ASN A O 1
ATOM 743 N N . TYR A 1 95 ? -7.497 12.417 11.062 1.00 64.44 95 TYR A N 1
ATOM 744 C CA . TYR A 1 95 ? -6.776 13.473 11.787 1.00 64.44 95 TYR A CA 1
ATOM 745 C C . TYR A 1 95 ? -5.271 13.515 11.496 1.00 64.44 95 TYR A C 1
ATOM 747 O O . TYR A 1 95 ? -4.579 14.395 12.004 1.00 64.44 95 TYR A O 1
ATOM 755 N N . GLY A 1 96 ? -4.754 12.583 10.697 1.00 52.94 96 GLY A N 1
ATOM 756 C CA . GLY A 1 96 ? -3.349 12.511 10.324 1.00 52.94 96 GLY A CA 1
ATOM 757 C C . GLY A 1 96 ? -3.047 13.233 9.018 1.00 52.94 96 GLY A C 1
ATOM 758 O O . GLY A 1 96 ? -2.909 12.556 8.007 1.00 52.94 96 GLY A O 1
ATOM 759 N N . VAL A 1 97 ? -2.924 14.569 9.070 1.00 44.06 97 VAL A N 1
ATOM 760 C CA . VAL A 1 97 ? -1.869 15.360 8.392 1.00 44.06 97 VAL A CA 1
ATOM 761 C C . VAL A 1 97 ? -1.578 16.613 9.218 1.00 44.06 97 VAL A C 1
ATOM 763 O O . VAL A 1 97 ? -2.534 17.377 9.482 1.00 44.06 97 VAL A O 1
#

pLDDT: mean 89.9, std 13.2, range [43.69, 98.12]

Radius of gyration: 13.79 Å; chains: 1; bounding box: 31×25×42 Å

Sequence (97 aa):
MYLDEFAILGFEFTCNLNATEAEFDLLLDELLEFIDKRKLCIAGGGDCKSFSGFICSVNRYGSATNQDRADVELWLKSKEHISNIFVSQLVDANYGV

Foldseek 3Di:
DPPVQQFFWKKKKKWFFQDDQVVVVVVVVVVCVVQVVVQKDWDWDDDRTMTMIIITHVDNRGYDDPVNQVVVQVVQVVDPRIHPMDMGDIDGPVPDD